Protein AF-A0A8X6TF35-F1 (afdb_monomer)

Foldseek 3Di:
DVVVVVVVVVCVVVVVVPPDDPPDDPDPLVVVLVLLVVVLVVQCVVDPPSDRQLPVSCVVVVHDSVSSVVSVCVVVVD

Organism: Nephila pilipes (NCBI:txid299642)

Radius of gyration: 19.58 Å; Cα contacts (8 Å, |Δi|>4): 44; chains: 1; bounding box: 27×25×57 Å

Sequence (78 aa):
MAGFTKLVQRFEETGSLEDRVRSGRPNLRQTRSACVAAEMETLASESAAGTSSAREAGRRLGFSPSSIHNILHGVLNQ

Nearest PDB structures (foldseek):
  2h09-assembly1_A-2  TM=6.160E-01  e=1.968E+00  Escherichia coli
  7xxs-assembly1_A  TM=7.701E-01  e=5.738E+00  Vibrio cholerae
  7xl3-assembly1_F  TM=5.894E-01  e=6.931E+00  Pseudomonas aeruginosa PAO1

Solvent-accessible surface area (backbone atoms only — not comparable to full-atom values): 4707 Å² total; per-residue (Å²): 114,77,67,58,56,56,52,50,50,53,31,57,76,68,47,69,73,51,89,68,78,75,93,62,84,77,56,68,67,60,59,49,37,54,54,51,50,54,46,48,52,50,39,39,73,70,26,94,78,65,71,58,54,50,58,57,50,11,65,77,71,74,42,55,43,68,55,43,49,56,41,48,53,55,65,77,75,108

Secondary structure (DSSP, 8-state):
-HHHHHHHHHHHHTTTTS-PPPSSPPPHHHHHHHHHHHHHHHHHHH-TTS---HHHHHHHHT--HHHHHHHHHHHHT-

pLDDT: mean 80.09, std 9.36, range [57.12, 91.62]

Mean predicted aligned error: 11.35 Å

Structure (mmCIF, N/CA/C/O backbone):
data_AF-A0A8X6TF35-F1
#
_entry.id   AF-A0A8X6TF35-F1
#
loop_
_atom_site.group_PDB
_atom_site.id
_atom_site.type_symbol
_atom_site.label_atom_id
_atom_site.label_alt_id
_atom_site.label_comp_id
_atom_site.label_asym_id
_atom_site.label_entity_id
_atom_site.label_seq_id
_atom_site.pdbx_PDB_ins_code
_atom_site.Cartn_x
_atom_site.Cartn_y
_atom_site.Cartn_z
_atom_site.occupancy
_atom_site.B_iso_or_equiv
_atom_site.auth_seq_id
_atom_site.auth_comp_id
_atom_site.auth_asym_id
_atom_site.auth_atom_id
_atom_site.pdbx_PDB_model_num
ATOM 1 N N . MET A 1 1 ? 8.503 13.235 -41.067 1.00 59.56 1 MET A N 1
ATOM 2 C CA . MET A 1 1 ? 7.383 12.888 -40.160 1.00 59.56 1 MET A CA 1
ATOM 3 C C . MET A 1 1 ? 6.915 11.435 -40.300 1.00 59.56 1 MET A C 1
ATOM 5 O O . MET A 1 1 ? 6.773 10.792 -39.277 1.00 59.56 1 MET A O 1
ATOM 9 N N . ALA A 1 2 ? 6.751 10.870 -41.507 1.00 70.31 2 ALA A N 1
ATOM 10 C CA . ALA A 1 2 ? 6.193 9.514 -41.701 1.00 70.31 2 ALA A CA 1
ATOM 11 C C . ALA A 1 2 ? 6.976 8.334 -41.072 1.00 70.31 2 ALA A C 1
ATOM 13 O O . ALA A 1 2 ? 6.398 7.283 -40.810 1.00 70.31 2 ALA A O 1
ATOM 14 N N . GLY A 1 3 ? 8.288 8.476 -40.847 1.00 77.88 3 GLY A N 1
ATOM 15 C CA . GLY A 1 3 ? 9.103 7.430 -40.212 1.00 77.88 3 GLY A CA 1
ATOM 16 C C . GLY A 1 3 ? 8.873 7.313 -38.704 1.00 77.88 3 GLY A C 1
ATOM 17 O O . GLY A 1 3 ? 8.813 6.207 -38.181 1.00 77.88 3 GLY A O 1
ATOM 18 N N . PHE A 1 4 ? 8.678 8.446 -38.022 1.00 82.94 4 PHE A N 1
ATOM 19 C CA . PHE A 1 4 ? 8.431 8.493 -36.580 1.00 82.94 4 PHE A CA 1
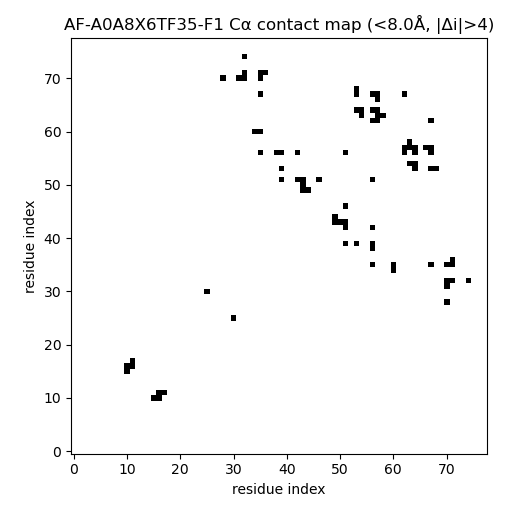ATOM 20 C C . PHE A 1 4 ? 7.093 7.840 -36.223 1.00 82.94 4 PHE A C 1
ATOM 22 O O . PHE A 1 4 ? 7.033 7.012 -35.322 1.00 82.94 4 PHE A O 1
ATOM 29 N N . THR A 1 5 ? 6.041 8.119 -36.996 1.00 84.12 5 THR A N 1
ATOM 30 C CA . THR A 1 5 ? 4.711 7.530 -36.790 1.00 84.12 5 THR A CA 1
ATOM 31 C C . THR A 1 5 ? 4.706 6.011 -36.936 1.00 84.12 5 THR A C 1
ATOM 33 O O . THR A 1 5 ? 4.118 5.328 -36.108 1.00 84.12 5 THR A O 1
ATOM 36 N N . LYS A 1 6 ? 5.417 5.459 -37.930 1.00 86.62 6 LYS A N 1
ATOM 37 C CA . LYS A 1 6 ? 5.559 3.998 -38.082 1.00 86.62 6 LYS A CA 1
ATOM 38 C C . LYS A 1 6 ? 6.298 3.358 -36.909 1.00 86.62 6 LYS A C 1
ATOM 40 O O . LYS A 1 6 ? 6.019 2.222 -36.549 1.00 86.62 6 LYS A O 1
ATOM 45 N N . LEU A 1 7 ? 7.260 4.078 -36.343 1.00 85.38 7 LEU A N 1
ATOM 46 C CA . LEU A 1 7 ? 8.089 3.599 -35.246 1.00 85.38 7 LEU A CA 1
ATOM 47 C C . LEU A 1 7 ? 7.297 3.585 -33.928 1.00 85.38 7 LEU A C 1
ATOM 49 O O . LEU A 1 7 ? 7.327 2.587 -33.215 1.00 85.38 7 LEU A O 1
ATOM 53 N N . VAL A 1 8 ? 6.501 4.629 -33.669 1.00 85.56 8 VAL A N 1
ATOM 54 C CA . VAL A 1 8 ? 5.542 4.672 -32.550 1.00 85.56 8 VAL A CA 1
ATOM 55 C C . VAL A 1 8 ? 4.499 3.562 -32.679 1.00 85.56 8 VAL A C 1
ATOM 57 O O . VAL A 1 8 ? 4.317 2.799 -31.737 1.00 85.56 8 VAL A O 1
ATOM 60 N N . GLN A 1 9 ? 3.910 3.387 -33.865 1.00 87.56 9 GLN A N 1
ATOM 61 C CA . GLN A 1 9 ? 2.934 2.325 -34.120 1.00 87.56 9 GLN A CA 1
ATOM 62 C C . GLN A 1 9 ? 3.501 0.926 -33.814 1.00 87.56 9 GLN A C 1
ATOM 64 O O . GLN A 1 9 ? 2.827 0.100 -33.210 1.00 87.56 9 GLN A O 1
ATOM 69 N N . ARG A 1 10 ? 4.767 0.654 -34.162 1.00 85.50 10 ARG A N 1
ATOM 70 C CA . ARG A 1 10 ? 5.429 -0.618 -33.817 1.00 85.50 10 ARG A CA 1
ATOM 71 C C . ARG A 1 10 ? 5.620 -0.809 -32.312 1.00 85.50 10 ARG A C 1
ATOM 73 O O . ARG A 1 10 ? 5.536 -1.938 -31.825 1.00 85.50 10 ARG A O 1
ATOM 80 N N . PHE A 1 11 ? 5.890 0.262 -31.570 1.00 85.06 11 PHE A N 1
ATOM 81 C CA . PHE A 1 11 ? 5.999 0.176 -30.116 1.00 85.06 11 PHE A CA 1
ATOM 82 C C . PHE A 1 11 ? 4.640 -0.032 -29.439 1.00 85.06 11 PHE A C 1
ATOM 84 O O . PHE A 1 11 ? 4.574 -0.764 -28.452 1.00 85.06 11 PHE A O 1
ATOM 91 N N . GLU A 1 12 ? 3.567 0.538 -29.990 1.00 84.06 12 GLU A N 1
ATOM 92 C CA . GLU A 1 12 ? 2.192 0.270 -29.552 1.00 84.06 12 GLU A CA 1
ATOM 93 C C . GLU A 1 12 ? 1.786 -1.183 -29.851 1.00 84.06 12 GLU A C 1
ATOM 95 O O . GLU A 1 12 ? 1.352 -1.892 -28.948 1.00 84.06 12 GLU A O 1
ATOM 100 N N . GLU A 1 13 ? 2.025 -1.676 -31.073 1.00 86.50 13 GLU A N 1
ATOM 101 C CA . GLU A 1 13 ? 1.716 -3.058 -31.494 1.00 86.50 13 GLU A CA 1
ATOM 102 C C . GLU A 1 13 ? 2.409 -4.128 -30.634 1.00 86.50 13 GLU A C 1
ATOM 104 O O . GLU A 1 13 ? 1.867 -5.209 -30.411 1.00 86.50 13 GLU A O 1
ATOM 109 N N . THR A 1 14 ? 3.621 -3.847 -30.153 1.00 82.00 14 THR A N 1
ATOM 110 C CA . THR A 1 14 ? 4.392 -4.773 -29.304 1.00 82.00 14 THR A CA 1
ATOM 111 C C . THR A 1 14 ? 4.082 -4.617 -27.813 1.00 82.00 14 THR A C 1
ATOM 113 O O . THR A 1 14 ? 4.554 -5.418 -26.998 1.00 82.00 14 THR A O 1
ATOM 116 N N . GLY A 1 15 ? 3.302 -3.596 -27.441 1.00 75.75 15 GLY A N 1
ATOM 117 C CA . GLY A 1 15 ? 3.116 -3.170 -26.056 1.00 75.75 15 GLY A CA 1
ATOM 118 C C . GLY A 1 15 ? 4.431 -2.756 -25.392 1.00 75.7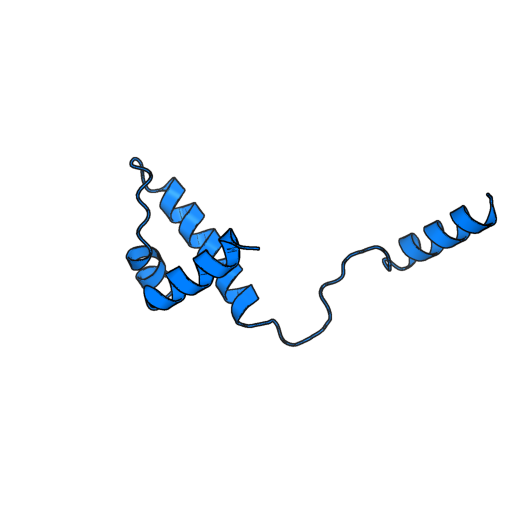5 15 GLY A C 1
ATOM 119 O O . GLY A 1 15 ? 4.568 -2.838 -24.178 1.00 75.75 15 GLY A O 1
ATOM 120 N N . SER A 1 16 ? 5.427 -2.340 -26.180 1.00 77.69 16 SER A N 1
ATOM 121 C CA . SER A 1 16 ? 6.721 -1.883 -25.665 1.00 77.69 16 SER A CA 1
ATOM 122 C C . SER A 1 16 ? 6.631 -0.504 -25.005 1.00 77.69 16 SER A C 1
ATOM 124 O O . SER A 1 16 ? 7.555 -0.131 -24.285 1.00 77.69 16 SER A O 1
ATOM 126 N N . LEU A 1 17 ? 5.556 0.249 -25.268 1.00 73.75 17 LEU A N 1
ATOM 127 C CA . LEU A 1 17 ? 5.220 1.475 -24.534 1.00 73.75 17 LEU A CA 1
ATOM 128 C C . LEU A 1 17 ? 4.467 1.195 -23.230 1.00 73.75 17 LEU A C 1
ATOM 130 O O . LEU A 1 17 ? 4.343 2.094 -22.403 1.00 73.75 17 LEU A O 1
ATOM 134 N N . GLU A 1 18 ? 3.938 -0.017 -23.047 1.00 74.00 18 GLU A N 1
ATOM 135 C CA . GLU A 1 18 ? 3.282 -0.382 -21.798 1.00 74.00 18 GLU A CA 1
ATOM 136 C C . GLU A 1 18 ? 4.352 -0.561 -20.727 1.00 74.00 18 GLU A C 1
ATOM 138 O O . GLU A 1 18 ? 5.331 -1.289 -20.919 1.00 74.00 18 GLU A O 1
ATOM 143 N N . ASP A 1 19 ? 4.153 0.081 -19.579 1.00 64.62 19 ASP A N 1
ATOM 144 C CA . ASP A 1 19 ? 5.042 -0.063 -18.434 1.00 64.62 19 ASP A CA 1
ATOM 145 C C . ASP A 1 19 ? 4.802 -1.437 -17.789 1.00 64.62 19 ASP A C 1
ATOM 147 O O . ASP A 1 19 ? 4.041 -1.616 -16.834 1.00 64.62 19 ASP A O 1
ATOM 151 N N . ARG A 1 20 ? 5.370 -2.474 -18.413 1.00 67.31 20 ARG A N 1
ATOM 152 C CA . ARG A 1 20 ? 5.221 -3.853 -17.958 1.00 67.31 20 ARG A CA 1
ATOM 153 C C . ARG A 1 20 ? 6.069 -4.048 -16.718 1.00 67.31 20 ARG A C 1
ATOM 155 O O . ARG A 1 20 ? 7.293 -3.902 -16.748 1.00 67.31 20 ARG A O 1
ATOM 162 N N . VAL A 1 21 ? 5.418 -4.464 -15.634 1.00 67.88 21 VAL A N 1
ATOM 163 C CA . VAL A 1 21 ? 6.109 -4.900 -14.420 1.00 67.88 21 VAL A CA 1
ATOM 164 C C . VAL A 1 21 ? 7.120 -5.972 -14.821 1.00 67.88 21 VAL A C 1
ATOM 166 O O . VAL A 1 21 ? 6.747 -7.013 -15.365 1.00 67.88 21 VAL A O 1
ATOM 169 N N . ARG A 1 22 ? 8.412 -5.694 -14.601 1.00 69.69 22 ARG A N 1
ATOM 170 C CA . ARG A 1 22 ? 9.497 -6.616 -14.957 1.00 69.69 22 ARG A CA 1
ATOM 171 C C . ARG A 1 22 ? 9.182 -8.002 -14.404 1.00 69.69 22 ARG A C 1
ATOM 173 O O . ARG A 1 22 ? 8.939 -8.149 -13.207 1.00 69.69 22 ARG A O 1
ATOM 180 N N . SER A 1 23 ? 9.228 -9.016 -15.265 1.00 68.06 23 SER A N 1
ATOM 181 C CA . SER A 1 23 ? 9.077 -10.410 -14.859 1.00 68.06 23 SER A CA 1
ATOM 182 C C . SER A 1 23 ? 10.236 -10.784 -13.930 1.00 68.06 23 SER A C 1
ATOM 184 O O . SER A 1 23 ? 11.365 -10.998 -14.370 1.00 68.06 23 SER A O 1
ATOM 186 N N . GLY A 1 24 ? 9.967 -10.803 -12.631 1.00 73.38 24 GLY A N 1
ATOM 187 C CA . GLY A 1 24 ? 10.931 -11.080 -11.577 1.00 73.38 24 GLY A CA 1
ATOM 188 C C . GLY A 1 24 ? 10.206 -11.378 -10.271 1.00 73.38 24 GLY A C 1
ATOM 189 O O . GLY A 1 24 ? 8.992 -11.197 -10.167 1.00 73.38 24 GL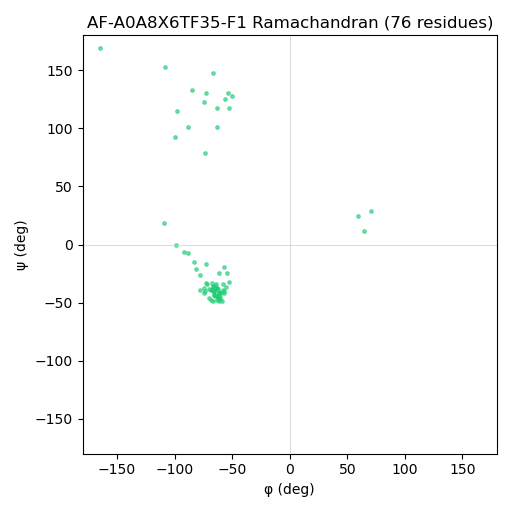Y A O 1
ATOM 190 N N . ARG A 1 25 ? 10.939 -11.862 -9.261 1.00 70.31 25 ARG A N 1
ATOM 191 C CA . ARG A 1 25 ? 10.358 -12.102 -7.935 1.00 70.31 25 ARG A CA 1
ATOM 192 C C . ARG A 1 25 ? 9.729 -10.793 -7.433 1.00 70.31 25 ARG A C 1
ATOM 194 O O . ARG A 1 25 ? 10.455 -9.797 -7.373 1.00 70.31 25 ARG A O 1
ATOM 201 N N . PRO A 1 26 ? 8.437 -10.781 -7.053 1.00 65.56 26 PRO A N 1
ATOM 202 C CA . PRO A 1 26 ? 7.801 -9.586 -6.522 1.00 65.56 26 PRO A CA 1
ATOM 203 C C . PRO A 1 26 ? 8.625 -9.059 -5.357 1.00 65.56 26 PRO A C 1
ATOM 205 O O . PRO A 1 26 ? 9.008 -9.820 -4.458 1.00 65.56 26 PRO A O 1
ATOM 208 N N . ASN A 1 27 ? 8.930 -7.765 -5.380 1.00 70.69 27 ASN A N 1
ATOM 209 C CA . ASN A 1 27 ? 9.592 -7.155 -4.247 1.00 70.69 27 ASN A CA 1
ATOM 210 C C . ASN A 1 27 ? 8.641 -7.272 -3.052 1.00 70.69 27 ASN A C 1
ATOM 212 O O . ASN A 1 27 ? 7.545 -6.713 -3.057 1.00 70.69 27 ASN A O 1
ATOM 216 N N . LEU A 1 28 ? 9.073 -8.002 -2.023 1.00 73.12 28 LEU A N 1
ATOM 217 C CA . LEU A 1 28 ? 8.293 -8.250 -0.813 1.00 73.12 28 LEU A CA 1
ATOM 218 C C . LEU A 1 28 ? 7.776 -6.947 -0.187 1.00 73.12 28 LEU A C 1
ATOM 220 O O . LEU A 1 28 ? 6.692 -6.924 0.391 1.00 73.12 28 LEU A O 1
ATOM 224 N N . ARG A 1 29 ? 8.537 -5.855 -0.327 1.00 73.69 29 ARG A N 1
ATOM 225 C CA . ARG A 1 29 ? 8.141 -4.521 0.130 1.00 73.69 29 ARG A CA 1
ATOM 226 C C . ARG A 1 29 ? 6.963 -3.963 -0.666 1.00 73.69 29 ARG A C 1
ATOM 228 O O . ARG A 1 29 ? 6.087 -3.364 -0.063 1.00 73.69 29 ARG A O 1
ATOM 235 N N . GLN A 1 30 ? 6.937 -4.188 -1.976 1.00 73.75 30 GLN A N 1
ATOM 236 C CA . GLN A 1 30 ? 5.928 -3.666 -2.900 1.00 73.75 30 GLN A CA 1
ATOM 237 C C . GLN A 1 30 ? 4.589 -4.404 -2.746 1.00 73.75 30 GLN A C 1
ATOM 239 O O . GLN A 1 30 ? 3.529 -3.787 -2.698 1.00 73.75 30 GLN A O 1
ATOM 244 N N . THR A 1 31 ? 4.631 -5.727 -2.556 1.00 78.31 31 THR A N 1
ATOM 245 C CA . THR A 1 31 ? 3.429 -6.509 -2.219 1.00 78.31 31 THR A CA 1
ATOM 246 C C . THR A 1 31 ? 2.879 -6.106 -0.850 1.00 78.31 31 THR A C 1
ATOM 248 O O . THR A 1 31 ? 1.683 -5.872 -0.704 1.00 78.31 31 THR A O 1
ATOM 251 N N . ARG A 1 32 ? 3.753 -5.955 0.156 1.00 84.25 32 ARG A N 1
ATOM 252 C CA . ARG A 1 32 ? 3.338 -5.522 1.498 1.00 84.25 32 ARG A CA 1
ATOM 253 C C . ARG A 1 32 ? 2.816 -4.087 1.517 1.00 84.25 32 ARG A C 1
ATOM 255 O O . ARG A 1 32 ? 1.875 -3.826 2.254 1.00 84.25 32 ARG A O 1
ATOM 262 N N . SER A 1 33 ? 3.376 -3.172 0.724 1.00 84.94 33 SER A N 1
ATOM 263 C CA . SER A 1 33 ? 2.887 -1.792 0.654 1.00 84.94 33 SER A CA 1
ATOM 264 C C . SER A 1 33 ? 1.486 -1.700 0.074 1.00 84.94 33 SER A C 1
ATOM 266 O O . SER A 1 33 ? 0.684 -0.952 0.617 1.00 84.94 33 SER A O 1
ATOM 268 N N . ALA A 1 34 ? 1.168 -2.494 -0.953 1.00 86.06 34 ALA A N 1
ATOM 269 C CA . ALA A 1 34 ? -0.187 -2.551 -1.498 1.00 86.06 34 ALA A CA 1
ATOM 270 C C . ALA A 1 34 ? -1.197 -3.062 -0.456 1.00 86.06 34 ALA A C 1
ATOM 272 O O . ALA A 1 34 ? -2.230 -2.433 -0.246 1.00 86.06 34 ALA A O 1
ATOM 273 N N . CYS A 1 35 ? -0.868 -4.145 0.261 1.00 87.75 35 CYS A N 1
ATOM 274 C CA . CYS A 1 35 ? -1.731 -4.669 1.325 1.00 87.75 35 CYS A CA 1
ATOM 275 C C . CYS A 1 35 ? -1.921 -3.668 2.474 1.00 87.75 35 CYS A C 1
ATOM 277 O O . CYS A 1 35 ? -3.038 -3.473 2.940 1.00 87.75 35 CYS A O 1
ATOM 279 N N . VAL A 1 36 ? -0.840 -3.022 2.925 1.00 88.25 36 VAL A N 1
ATOM 280 C CA . VAL A 1 36 ? -0.911 -2.023 4.002 1.00 88.25 36 VAL A CA 1
ATOM 281 C C . VAL A 1 36 ? -1.706 -0.793 3.566 1.00 88.25 36 VAL A C 1
ATOM 283 O O . VAL A 1 36 ? -2.493 -0.291 4.359 1.00 88.25 36 VAL A O 1
ATOM 286 N N . ALA A 1 37 ? -1.544 -0.321 2.328 1.00 87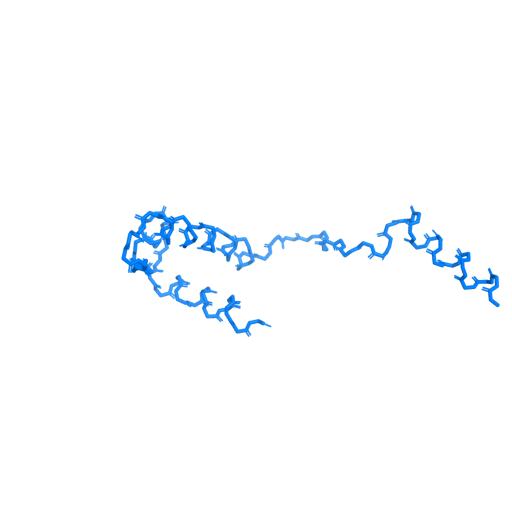.38 37 ALA A N 1
ATOM 287 C CA . ALA A 1 37 ? -2.305 0.814 1.809 1.00 87.38 37 ALA A CA 1
ATOM 288 C C . ALA A 1 37 ? -3.812 0.512 1.744 1.00 87.38 37 ALA A C 1
ATOM 290 O O . ALA A 1 37 ? -4.601 1.290 2.275 1.00 87.38 37 ALA A O 1
ATOM 291 N N . ALA A 1 38 ? -4.195 -0.642 1.187 1.00 88.44 38 ALA A N 1
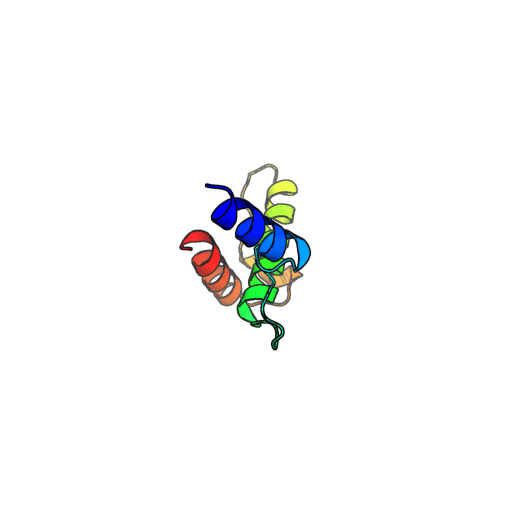ATOM 292 C CA . ALA A 1 38 ? -5.596 -1.058 1.089 1.00 88.44 38 ALA A CA 1
ATOM 293 C C . ALA A 1 38 ? -6.262 -1.219 2.469 1.00 88.44 38 ALA A C 1
ATOM 295 O O . ALA A 1 38 ? -7.400 -0.796 2.676 1.00 88.44 38 ALA A O 1
ATOM 296 N N . GLU A 1 39 ? -5.544 -1.786 3.444 1.00 89.62 39 GLU A N 1
ATOM 297 C CA . GLU A 1 39 ? -6.074 -1.927 4.804 1.00 89.62 39 GLU A CA 1
ATOM 298 C C . GLU A 1 39 ? -6.228 -0.569 5.496 1.00 89.62 39 GLU A C 1
ATOM 300 O O . GLU A 1 39 ? -7.207 -0.328 6.196 1.00 89.62 39 GLU A O 1
ATOM 305 N N . MET A 1 40 ? -5.280 0.348 5.291 1.00 87.31 40 MET A N 1
ATOM 306 C CA . MET A 1 40 ? -5.372 1.696 5.852 1.00 87.31 40 MET A CA 1
ATOM 307 C C . MET A 1 40 ? -6.529 2.495 5.240 1.00 87.31 40 MET A C 1
ATOM 309 O O . MET A 1 40 ? -7.195 3.224 5.970 1.00 87.31 40 MET A O 1
ATOM 313 N N . GLU A 1 41 ? -6.817 2.326 3.947 1.00 87.06 41 GLU A N 1
ATOM 314 C CA . GLU A 1 41 ? -7.996 2.907 3.287 1.00 87.06 41 GLU A CA 1
ATOM 315 C C . GLU A 1 41 ? -9.308 2.321 3.833 1.00 87.06 41 GLU A C 1
ATOM 317 O O . GLU A 1 41 ? -10.261 3.053 4.117 1.00 87.06 41 GLU A O 1
ATOM 322 N N . THR A 1 42 ? -9.329 1.009 4.074 1.00 87.44 42 THR A N 1
ATOM 323 C CA . THR A 1 42 ? -10.460 0.321 4.713 1.00 87.44 42 THR A CA 1
ATOM 324 C C . THR A 1 42 ? -10.697 0.866 6.124 1.00 87.44 42 THR A C 1
ATOM 326 O O . THR A 1 42 ? -11.805 1.282 6.456 1.00 87.44 42 THR A O 1
ATOM 329 N N . LEU A 1 43 ? -9.642 0.975 6.938 1.00 86.19 43 LEU A N 1
ATOM 330 C CA . LEU A 1 43 ? -9.716 1.542 8.287 1.00 86.19 43 LEU A CA 1
ATOM 331 C C . LEU A 1 43 ? -10.128 3.018 8.294 1.00 86.19 43 LEU A C 1
ATOM 333 O O . LEU A 1 43 ? -10.848 3.447 9.195 1.00 86.19 43 LEU A O 1
ATOM 337 N N . ALA A 1 44 ? -9.671 3.802 7.316 1.00 82.94 44 ALA A N 1
ATOM 338 C CA . ALA A 1 44 ? -10.087 5.192 7.162 1.00 82.94 44 ALA A CA 1
ATOM 339 C C . ALA A 1 44 ? -11.587 5.294 6.845 1.00 82.94 44 ALA A C 1
ATOM 341 O O . ALA A 1 44 ? -12.258 6.177 7.372 1.00 82.94 44 ALA A O 1
ATOM 342 N N . SER A 1 45 ? -12.115 4.359 6.052 1.00 82.06 45 SER A N 1
ATOM 343 C CA . SER A 1 45 ? -13.538 4.289 5.697 1.00 82.06 45 SER A CA 1
ATOM 344 C C . SER A 1 45 ? -14.420 3.812 6.859 1.00 82.06 45 SER A C 1
ATOM 346 O O . SER A 1 45 ? -15.561 4.248 6.994 1.00 82.06 45 SER A O 1
ATOM 348 N N . GLU A 1 46 ? -13.899 2.935 7.721 1.00 82.19 46 GLU A N 1
ATOM 349 C CA . GLU A 1 46 ? -14.587 2.454 8.929 1.00 82.19 46 GLU A CA 1
ATOM 350 C C . GLU A 1 46 ? -14.557 3.474 10.083 1.00 82.19 46 GLU A C 1
ATOM 352 O O . GLU A 1 46 ? -15.425 3.466 10.960 1.00 82.19 46 GLU A O 1
ATO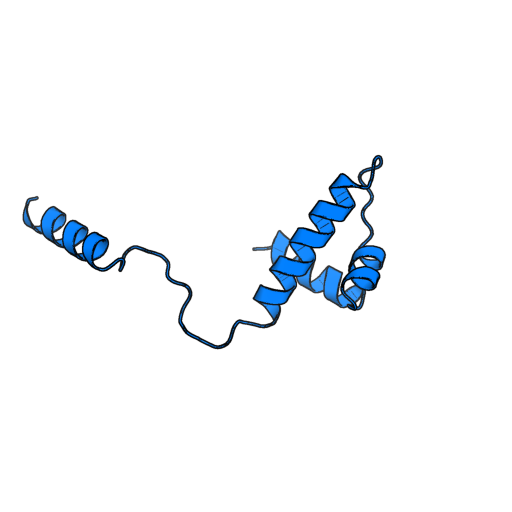M 357 N N . SER A 1 47 ? -13.554 4.356 10.113 1.00 72.88 47 SER A N 1
ATOM 358 C CA . SER A 1 47 ? -13.374 5.328 11.191 1.00 72.88 47 SER A CA 1
ATOM 359 C C . SER A 1 47 ? -14.138 6.619 10.906 1.00 72.88 47 SER A C 1
ATOM 361 O O . SER A 1 47 ? -13.648 7.514 10.220 1.00 72.88 47 SER A O 1
ATOM 363 N N . ALA A 1 48 ? -15.303 6.784 11.540 1.00 62.22 48 ALA A N 1
ATOM 364 C CA . ALA A 1 48 ? -16.067 8.039 11.516 1.00 62.22 48 ALA A CA 1
ATOM 365 C C . ALA A 1 48 ? -15.270 9.260 12.035 1.00 62.22 48 ALA A C 1
ATOM 367 O O . ALA A 1 48 ? -15.630 10.401 11.760 1.00 62.22 48 ALA A O 1
ATOM 368 N N . ALA A 1 49 ? -14.186 9.023 12.785 1.00 64.38 49 ALA A N 1
ATOM 369 C CA . ALA A 1 49 ? -13.301 10.049 13.331 1.00 64.38 49 ALA A CA 1
ATOM 370 C C . ALA A 1 49 ? -12.018 10.266 12.502 1.00 64.38 49 ALA A C 1
ATOM 372 O O . ALA A 1 49 ? -11.174 11.064 12.908 1.00 64.38 49 ALA A O 1
ATOM 373 N N . GLY A 1 50 ? -11.812 9.531 11.400 1.00 57.78 50 GLY A N 1
ATOM 374 C CA . GLY A 1 50 ? -10.595 9.619 10.578 1.00 57.78 50 GLY A CA 1
ATOM 375 C C . GLY A 1 50 ? -9.309 9.177 11.292 1.00 57.78 50 GLY A C 1
ATOM 376 O O . GLY A 1 50 ? -8.207 9.409 10.802 1.00 57.78 50 GLY A O 1
ATOM 377 N N . THR A 1 51 ? -9.423 8.542 12.461 1.00 58.44 51 THR A N 1
ATOM 378 C CA . THR A 1 51 ? -8.280 8.042 13.230 1.00 58.44 51 THR A CA 1
ATOM 379 C C . THR A 1 51 ? -8.119 6.546 12.972 1.00 58.44 51 THR A C 1
ATOM 381 O O . THR A 1 51 ? -8.743 5.704 13.612 1.00 58.44 51 THR A O 1
ATOM 384 N N . SER A 1 52 ? -7.291 6.196 11.989 1.00 65.12 52 SER A N 1
ATOM 385 C CA . SER A 1 52 ? -6.867 4.817 11.724 1.00 65.12 52 SER A CA 1
ATOM 386 C C . SER A 1 52 ? -5.492 4.583 12.351 1.00 65.12 52 SER A C 1
ATOM 388 O O . SER A 1 52 ? -4.507 5.208 11.953 1.00 65.12 52 SER A O 1
ATOM 390 N N . SER A 1 53 ? -5.399 3.702 13.353 1.00 78.81 53 SER A N 1
ATOM 391 C CA . SER A 1 53 ? -4.120 3.442 14.022 1.00 78.81 53 SER A CA 1
ATOM 392 C C . SER A 1 53 ? -3.303 2.387 13.268 1.00 78.81 53 SER A C 1
ATOM 394 O O . SER A 1 53 ? -3.797 1.299 12.976 1.00 78.81 53 SER A O 1
ATOM 396 N N . ALA A 1 54 ? -2.014 2.657 13.038 1.00 83.19 54 ALA A N 1
ATOM 397 C CA . ALA A 1 54 ? -1.064 1.681 12.485 1.00 83.19 54 ALA A CA 1
ATOM 398 C C . ALA A 1 54 ? -1.019 0.368 13.295 1.00 83.19 54 ALA A C 1
ATOM 400 O O . ALA A 1 54 ? -0.674 -0.694 12.780 1.00 83.19 54 ALA A O 1
ATOM 401 N N . ARG A 1 55 ? -1.396 0.435 14.578 1.00 86.50 55 ARG A N 1
ATOM 402 C CA . ARG A 1 55 ? -1.528 -0.724 15.461 1.00 86.50 55 ARG A CA 1
ATOM 403 C C . ARG A 1 55 ? -2.674 -1.643 15.045 1.00 86.50 55 ARG A C 1
ATOM 405 O O . ARG A 1 55 ? -2.516 -2.857 15.114 1.00 86.50 55 ARG A O 1
ATOM 412 N N . GLU A 1 56 ? -3.796 -1.077 14.615 1.00 87.38 56 GLU A N 1
ATOM 413 C CA . GLU A 1 56 ? -4.950 -1.844 14.151 1.00 87.38 56 GLU A CA 1
ATOM 414 C C . GLU A 1 56 ? -4.667 -2.525 12.814 1.00 87.38 56 GLU A C 1
ATOM 416 O O . GLU A 1 56 ? -4.845 -3.736 12.701 1.00 87.38 56 GLU A O 1
ATOM 421 N N . ALA A 1 57 ? -4.093 -1.790 11.857 1.00 87.88 57 ALA A N 1
ATOM 422 C CA . ALA A 1 57 ? -3.630 -2.365 10.594 1.00 87.88 57 ALA A CA 1
ATOM 423 C C . ALA A 1 57 ? -2.618 -3.500 10.826 1.00 87.88 57 ALA A C 1
ATOM 425 O O . ALA A 1 57 ? -2.700 -4.561 10.210 1.00 87.88 57 ALA A O 1
ATOM 426 N N . GLY A 1 58 ? -1.695 -3.312 11.776 1.00 90.19 58 GLY A N 1
ATOM 427 C CA . GLY A 1 58 ? -0.748 -4.348 12.183 1.00 90.19 58 GLY A CA 1
ATOM 428 C C . GLY A 1 58 ? -1.429 -5.607 12.727 1.00 90.19 58 GLY A C 1
ATOM 429 O O . GLY A 1 58 ? -1.039 -6.712 12.355 1.00 90.19 58 GLY A O 1
ATOM 430 N N . ARG A 1 59 ? -2.481 -5.465 13.549 1.00 90.00 59 ARG A N 1
ATOM 431 C CA . ARG A 1 59 ? -3.258 -6.609 14.060 1.00 90.00 59 ARG A CA 1
ATOM 432 C C . ARG A 1 59 ? -3.951 -7.386 12.942 1.00 90.00 59 ARG A C 1
ATOM 434 O O . ARG A 1 59 ? -3.879 -8.611 12.950 1.00 90.00 59 ARG A O 1
ATOM 441 N N . ARG A 1 60 ? -4.580 -6.695 11.989 1.00 88.94 60 ARG A N 1
ATOM 442 C CA . ARG A 1 60 ? -5.324 -7.328 10.885 1.00 88.94 60 ARG A CA 1
ATOM 443 C C . ARG A 1 60 ? -4.409 -8.025 9.877 1.00 88.94 60 ARG A C 1
ATOM 445 O O . ARG A 1 60 ? -4.717 -9.121 9.425 1.00 88.94 60 ARG A O 1
ATOM 452 N N . LEU A 1 61 ? -3.257 -7.423 9.579 1.00 89.31 61 LEU A N 1
ATOM 453 C CA . LEU A 1 61 ? -2.296 -7.941 8.596 1.00 89.31 61 LEU A CA 1
ATOM 454 C C . LEU A 1 61 ? -1.217 -8.858 9.195 1.00 89.31 61 LEU A C 1
ATOM 456 O O . LEU A 1 61 ? -0.409 -9.420 8.456 1.00 89.31 61 LEU A O 1
ATOM 460 N N . GLY A 1 62 ? -1.157 -8.993 10.523 1.00 91.62 62 GLY A N 1
ATOM 461 C CA . GLY A 1 62 ? -0.111 -9.760 11.206 1.00 91.62 62 GLY A CA 1
ATOM 462 C C . GLY A 1 62 ? 1.272 -9.098 11.154 1.00 91.62 62 GLY A C 1
ATOM 463 O O . GLY A 1 62 ? 2.295 -9.785 11.172 1.00 91.62 62 GLY A O 1
ATOM 464 N N . PHE A 1 63 ? 1.328 -7.766 11.075 1.00 90.06 63 PHE A N 1
ATOM 465 C CA . PHE A 1 63 ? 2.571 -6.992 11.038 1.00 90.06 63 PHE A CA 1
ATOM 466 C C . PHE A 1 63 ? 2.812 -6.224 12.338 1.00 90.06 63 PHE A C 1
ATOM 468 O O . PHE A 1 63 ? 1.887 -5.814 13.038 1.00 90.06 63 PHE A O 1
ATOM 475 N N . SER A 1 64 ? 4.085 -5.968 12.650 1.00 91.25 64 SER A N 1
ATOM 476 C CA . SER A 1 64 ? 4.422 -5.057 13.743 1.00 91.25 64 SER A CA 1
ATOM 477 C C . SER A 1 64 ? 3.997 -3.621 13.393 1.00 91.25 64 SER A C 1
ATOM 479 O O . SER A 1 64 ? 4.119 -3.217 12.232 1.00 91.25 64 SER A O 1
ATOM 481 N N . PRO A 1 65 ? 3.594 -2.793 14.377 1.00 89.44 65 PRO A N 1
ATOM 482 C CA . PRO A 1 65 ? 3.297 -1.380 14.132 1.00 89.44 65 PRO A CA 1
ATOM 483 C C . PRO A 1 65 ? 4.473 -0.635 13.481 1.00 89.44 65 PRO A C 1
ATOM 485 O O . PRO A 1 65 ? 4.277 0.186 12.591 1.00 89.44 65 PRO A O 1
ATOM 488 N N . SER A 1 66 ? 5.710 -0.977 13.857 1.00 90.12 66 SER A N 1
ATOM 489 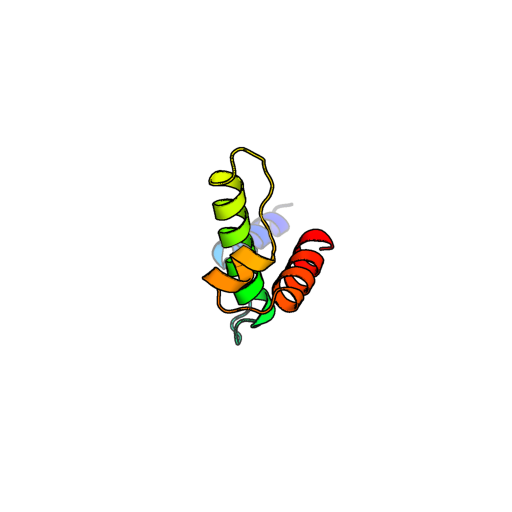C CA . SER A 1 66 ? 6.926 -0.435 13.240 1.00 90.12 66 SER A CA 1
ATOM 490 C C . SER A 1 66 ? 7.057 -0.783 11.753 1.00 90.12 66 SER A C 1
ATOM 492 O O . SER A 1 66 ? 7.466 0.068 10.967 1.00 90.12 66 SER A O 1
ATOM 494 N N . SER A 1 67 ? 6.668 -1.995 11.336 1.00 88.38 67 SER A N 1
ATOM 495 C CA . SER A 1 67 ? 6.636 -2.361 9.914 1.00 88.38 67 SER A CA 1
ATOM 496 C C . SER A 1 67 ? 5.601 -1.544 9.155 1.00 88.38 67 SER A C 1
ATOM 498 O O . SER A 1 67 ? 5.910 -1.054 8.074 1.00 88.38 67 SER A O 1
ATOM 500 N N . ILE A 1 68 ? 4.407 -1.357 9.728 1.00 89.56 68 ILE A N 1
ATOM 501 C CA . ILE A 1 68 ? 3.363 -0.517 9.129 1.00 89.56 68 ILE A CA 1
ATOM 502 C C . ILE A 1 68 ? 3.884 0.913 8.937 1.00 89.56 68 ILE A C 1
ATOM 504 O O . ILE A 1 68 ? 3.807 1.436 7.829 1.00 89.56 68 ILE A O 1
ATOM 508 N N . HIS A 1 69 ? 4.502 1.513 9.960 1.00 88.94 69 HIS A N 1
ATOM 509 C CA . HIS A 1 69 ? 5.090 2.855 9.857 1.00 88.94 69 HIS A CA 1
ATOM 510 C C . HIS A 1 69 ? 6.192 2.950 8.798 1.00 88.94 69 HIS A C 1
ATOM 512 O O . HIS A 1 69 ? 6.178 3.881 7.998 1.00 88.94 69 HIS A O 1
ATOM 518 N N . ASN A 1 70 ? 7.116 1.987 8.743 1.00 88.25 70 ASN A N 1
ATOM 519 C CA . ASN A 1 70 ? 8.186 1.973 7.739 1.00 88.25 70 ASN A CA 1
ATOM 520 C C . ASN A 1 70 ? 7.645 1.831 6.310 1.00 88.25 70 ASN A C 1
ATOM 522 O O . ASN A 1 70 ? 8.179 2.424 5.369 1.00 88.25 70 ASN A O 1
ATOM 526 N N . ILE A 1 71 ? 6.592 1.032 6.137 1.00 88.00 71 ILE A N 1
ATOM 527 C CA . ILE A 1 71 ? 5.920 0.855 4.851 1.00 88.00 71 ILE A CA 1
ATOM 528 C C . ILE A 1 71 ? 5.193 2.144 4.461 1.00 88.00 71 ILE A C 1
ATOM 530 O O . ILE A 1 71 ? 5.406 2.624 3.352 1.00 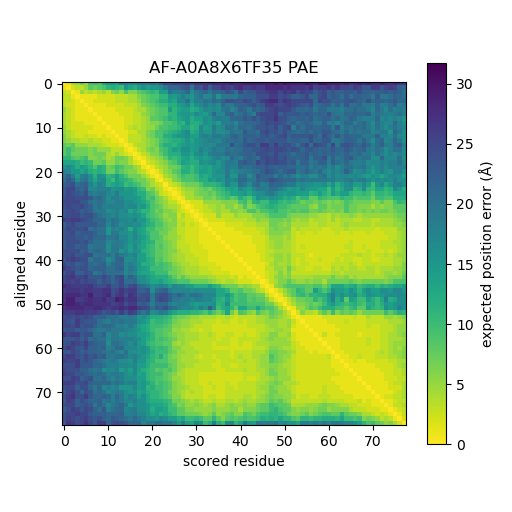88.00 71 ILE A O 1
ATOM 534 N N . LEU A 1 72 ? 4.423 2.746 5.372 1.00 85.44 72 LEU A N 1
ATOM 535 C CA . LEU A 1 72 ? 3.712 4.006 5.136 1.00 85.44 72 LEU A CA 1
ATOM 536 C C . LEU A 1 72 ? 4.663 5.166 4.839 1.00 85.44 72 LEU A C 1
ATOM 538 O O . LEU A 1 72 ? 4.423 5.913 3.898 1.00 85.44 72 LEU A O 1
A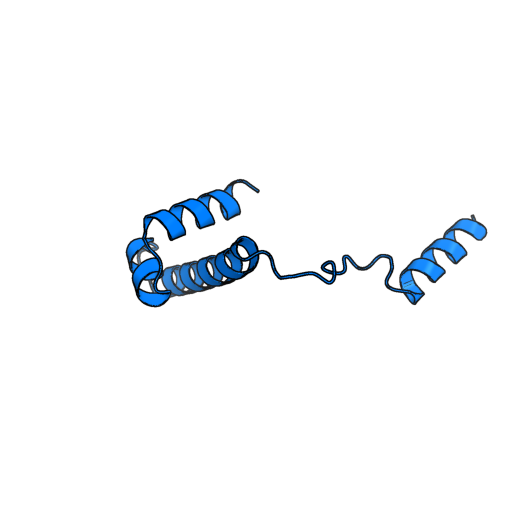TOM 542 N N . HIS A 1 73 ? 5.785 5.274 5.556 1.00 85.62 73 HIS A N 1
ATOM 543 C CA . HIS A 1 73 ? 6.838 6.236 5.219 1.00 85.62 73 HIS A CA 1
ATOM 544 C C . HIS A 1 73 ? 7.363 6.025 3.800 1.00 85.62 73 HIS A C 1
ATOM 546 O O . HIS A 1 73 ? 7.640 6.993 3.100 1.00 85.62 73 HIS A O 1
ATOM 552 N N . GLY A 1 74 ? 7.499 4.769 3.372 1.00 80.94 74 GLY A N 1
ATOM 553 C CA . GLY A 1 74 ? 7.880 4.442 2.005 1.00 80.94 74 GLY A CA 1
ATOM 554 C C . GLY A 1 74 ? 6.818 4.813 0.971 1.00 80.94 74 GLY A C 1
ATOM 555 O O . GLY A 1 74 ? 7.192 5.153 -0.138 1.00 80.94 74 GLY A O 1
ATOM 556 N N . VAL A 1 75 ? 5.529 4.744 1.305 1.00 78.81 75 VAL A N 1
ATOM 557 C CA . VAL A 1 75 ? 4.424 5.102 0.397 1.00 78.81 75 VAL A CA 1
ATOM 558 C C . VAL A 1 75 ? 4.248 6.621 0.292 1.00 78.81 75 VAL A C 1
ATOM 560 O O . VAL A 1 75 ? 4.016 7.116 -0.800 1.00 78.81 75 VAL A O 1
ATOM 563 N N . LEU A 1 76 ? 4.387 7.357 1.399 1.00 75.56 76 LEU A N 1
ATOM 564 C CA . LEU A 1 76 ? 4.155 8.809 1.454 1.00 75.56 76 LEU A CA 1
ATOM 565 C C . LEU A 1 76 ? 5.335 9.664 0.963 1.00 75.56 76 LEU A C 1
ATOM 567 O O . LEU A 1 76 ? 5.130 10.829 0.650 1.00 75.56 76 LEU A O 1
ATOM 571 N N . ASN A 1 77 ? 6.557 9.121 0.949 1.00 72.31 77 ASN A N 1
ATOM 572 C CA . ASN A 1 77 ? 7.769 9.840 0.520 1.00 72.31 77 ASN A CA 1
ATOM 573 C C . ASN A 1 77 ? 8.317 9.344 -0.835 1.00 72.31 77 ASN A C 1
ATOM 575 O O . ASN A 1 77 ? 9.504 9.523 -1.109 1.00 72.31 77 ASN A O 1
ATOM 579 N N . GLN A 1 78 ? 7.489 8.653 -1.626 1.00 57.12 78 GLN A N 1
ATOM 580 C CA . GLN A 1 78 ? 7.750 8.364 -3.043 1.00 57.12 78 GLN A CA 1
ATOM 581 C C . GLN A 1 78 ? 7.251 9.525 -3.899 1.00 57.12 78 GLN A C 1
ATOM 583 O O . GLN A 1 78 ? 7.927 9.808 -4.910 1.00 57.12 78 GLN A O 1
#